Protein AF-A0A968YN98-F1 (afdb_monomer_lite)

Sequence (134 aa):
MGDTYPGFHPEGPQGLIDPILDIKNCDILIGIFWKRFGTPTKDGQSGTEHEFQCAYDSWKENGRPQIMFYFCEKAYTPQSEEEAQQWGKVLGFKKRFPQEGLSWNYKNKSEFEKLVRNHLTQLIRQNWSDGNKL

Secondary structure (DSSP, 8-state):
---------TTGGGS--SS---GGG-SEEEEEESS---PBPTTSSBHHHHHHHHHHHHHHHHS-SEEEEEEE------SSHHHHHHHHHHHHHHHH--TTSEEEEESSHHHHHHHHHHHHHHHHHHHHHTT---

Foldseek 3Di:
DDDDDDDDDVVPPQPPPPDPDPLVPAQEDEAEDEQAQADQDPVRHHSNVVSVVVNVVSCVVPVDNQYEYEYAPADDDDPD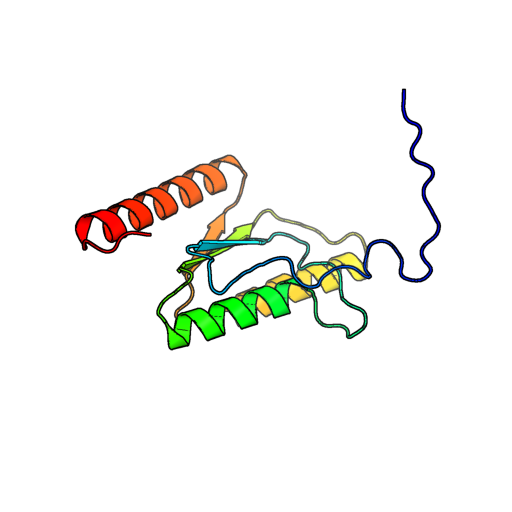PVSVVRNVVVVVCVVVPDPPHHYDYDHDDVRVVVVVVVVVVVVVVVCVVVVNDD

Structure (mmCIF, N/CA/C/O backbone):
data_AF-A0A968YN98-F1
#
_entry.id   AF-A0A968YN98-F1
#
loop_
_atom_site.group_PDB
_atom_site.id
_atom_site.type_symbol
_atom_site.label_atom_id
_atom_site.label_alt_id
_atom_site.label_comp_id
_atom_site.label_asym_id
_atom_site.label_entity_id
_atom_site.label_seq_id
_atom_site.pdbx_PDB_ins_code
_atom_site.Cartn_x
_atom_site.Cartn_y
_atom_site.Cartn_z
_atom_site.occupancy
_atom_site.B_iso_or_equiv
_atom_site.auth_seq_id
_atom_site.auth_comp_id
_atom_site.auth_asym_id
_atom_site.auth_atom_id
_atom_site.pdbx_PDB_model_num
ATOM 1 N N . MET A 1 1 ? -13.882 -38.246 -9.450 1.00 38.16 1 MET A N 1
ATOM 2 C CA . MET A 1 1 ? -12.851 -38.013 -10.479 1.00 38.16 1 MET A CA 1
ATOM 3 C C . MET A 1 1 ? -13.506 -37.081 -11.481 1.00 38.16 1 MET A C 1
ATOM 5 O O . MET A 1 1 ? -14.383 -37.525 -12.203 1.00 38.16 1 MET A O 1
ATOM 9 N N . GLY A 1 2 ? -13.296 -35.775 -11.314 1.00 33.47 2 GLY A N 1
ATOM 10 C CA . GLY A 1 2 ? -14.045 -34.735 -12.018 1.00 33.47 2 GLY A CA 1
ATOM 11 C C . GLY A 1 2 ? -13.081 -33.892 -12.828 1.00 33.47 2 GLY A C 1
ATOM 12 O O . GLY A 1 2 ? -12.345 -33.094 -12.254 1.00 33.47 2 GLY A O 1
ATOM 13 N N . ASP A 1 3 ? -13.072 -34.126 -14.133 1.00 37.75 3 ASP A N 1
ATOM 14 C CA . ASP A 1 3 ? -12.372 -33.311 -15.113 1.00 37.75 3 ASP A CA 1
ATOM 15 C C . ASP A 1 3 ? -13.162 -32.017 -15.332 1.00 37.75 3 ASP A C 1
ATOM 17 O O . ASP A 1 3 ? -14.303 -32.046 -15.798 1.00 37.75 3 ASP A O 1
ATOM 21 N N . THR A 1 4 ? -12.569 -30.869 -15.003 1.00 35.44 4 THR A N 1
ATOM 22 C CA . THR A 1 4 ? -13.123 -29.564 -15.381 1.00 35.44 4 THR A CA 1
ATOM 23 C C . THR A 1 4 ? -12.483 -29.129 -16.693 1.00 35.44 4 THR A C 1
ATOM 25 O O . THR A 1 4 ? -11.320 -28.730 -16.733 1.00 35.44 4 THR A O 1
ATOM 28 N N . TYR A 1 5 ? -13.261 -29.201 -17.770 1.00 37.06 5 TYR A N 1
ATOM 29 C CA . TYR A 1 5 ? -12.938 -28.585 -19.053 1.00 37.06 5 TYR A CA 1
ATOM 30 C C . TYR A 1 5 ? -12.919 -27.050 -18.915 1.00 37.06 5 TYR A C 1
ATOM 32 O O . TYR A 1 5 ? -13.896 -26.479 -18.422 1.00 37.06 5 TYR A O 1
ATOM 40 N N . PRO A 1 6 ? -11.864 -26.349 -19.370 1.00 39.78 6 PRO A N 1
ATOM 41 C CA . PRO A 1 6 ? -11.865 -24.894 -19.429 1.00 39.78 6 PRO A CA 1
ATOM 42 C C . PRO A 1 6 ? -12.739 -24.441 -20.605 1.00 39.78 6 PRO A C 1
ATOM 44 O O . PRO A 1 6 ? -12.335 -24.492 -21.767 1.00 39.78 6 PRO A O 1
ATOM 47 N N . GLY A 1 7 ? -13.964 -24.012 -20.303 1.00 33.34 7 GLY A N 1
ATOM 48 C CA . GLY A 1 7 ? -14.807 -23.300 -21.256 1.00 33.34 7 GLY A CA 1
ATOM 49 C C . GLY A 1 7 ? -14.153 -21.972 -21.635 1.00 33.34 7 GLY A C 1
ATOM 50 O O . GLY A 1 7 ? -13.898 -21.131 -20.775 1.00 33.34 7 GLY A O 1
ATOM 51 N N . PHE A 1 8 ? -13.872 -21.791 -22.925 1.00 34.41 8 PHE A N 1
ATOM 52 C CA . PHE A 1 8 ? -13.496 -20.509 -23.513 1.00 34.41 8 PHE A CA 1
ATOM 53 C C . PHE A 1 8 ? -14.636 -19.502 -23.294 1.00 34.41 8 PHE A C 1
ATOM 55 O O . PHE A 1 8 ? -15.616 -19.489 -24.036 1.00 34.41 8 PHE A O 1
ATOM 62 N N . HIS A 1 9 ? -14.514 -18.657 -22.270 1.00 37.94 9 HIS A N 1
ATOM 63 C CA . HIS A 1 9 ? -15.337 -17.460 -22.137 1.00 37.94 9 HIS A CA 1
ATOM 64 C C . HIS A 1 9 ? -14.704 -16.345 -22.993 1.00 37.94 9 HIS A C 1
ATOM 66 O O . HIS A 1 9 ? -13.516 -16.062 -22.813 1.00 37.94 9 HIS A O 1
ATOM 72 N N . PRO A 1 10 ? -15.454 -15.676 -23.890 1.00 37.53 10 PRO A N 1
ATOM 73 C CA . PRO A 1 10 ? -14.929 -14.613 -24.760 1.00 37.53 10 PRO A CA 1
ATOM 74 C C . PRO A 1 10 ? -14.437 -13.353 -24.018 1.00 37.53 10 PRO A C 1
ATOM 76 O O . PRO A 1 10 ? -13.904 -12.444 -24.642 1.00 37.53 10 PRO A O 1
ATOM 79 N N . GLU A 1 11 ? -14.562 -13.310 -22.689 1.00 39.16 11 GLU A N 1
ATOM 80 C CA . GLU A 1 11 ? -14.141 -12.196 -21.828 1.00 39.16 11 GLU A CA 1
ATOM 81 C C . GLU A 1 11 ? -12.869 -12.499 -21.007 1.00 39.16 11 GLU A C 1
ATOM 83 O O . GLU A 1 11 ? -12.454 -11.693 -20.175 1.00 39.16 11 GLU A O 1
ATOM 88 N N . GLY A 1 12 ? -12.224 -13.651 -21.236 1.00 41.56 12 GLY A N 1
ATOM 89 C CA . GLY A 1 12 ? -11.038 -14.076 -20.490 1.00 41.56 12 GLY A CA 1
ATOM 90 C C . GLY A 1 12 ? -11.285 -14.240 -18.977 1.00 41.56 12 GLY A C 1
ATOM 91 O O . GLY A 1 12 ? -12.381 -13.992 -18.476 1.00 41.56 12 GLY A O 1
ATOM 92 N N . PRO A 1 13 ? -10.263 -14.622 -18.191 1.00 39.59 13 PRO A N 1
ATOM 93 C CA . PRO A 1 13 ? -10.372 -14.738 -16.730 1.00 39.59 13 PRO A CA 1
ATOM 94 C C . PRO A 1 13 ? -10.613 -13.389 -16.025 1.00 39.59 13 PRO A C 1
ATOM 96 O O . PRO A 1 13 ? -10.685 -13.338 -14.8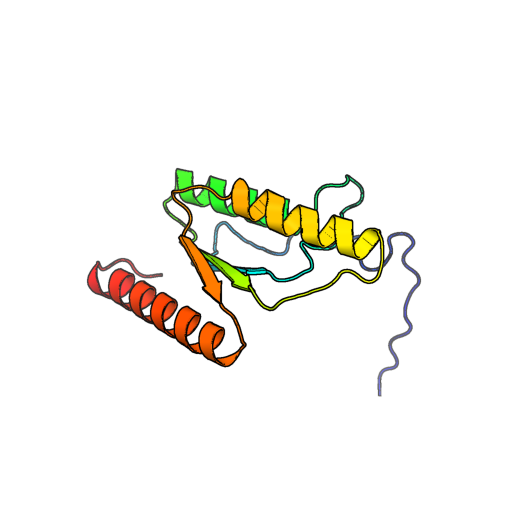02 1.00 39.59 13 PRO A O 1
ATOM 99 N N . GLN A 1 14 ? -10.659 -12.290 -16.785 1.00 40.62 14 GLN A N 1
ATOM 100 C CA . GLN A 1 14 ? -10.657 -10.914 -16.295 1.00 40.62 14 GLN A CA 1
ATOM 101 C C . GLN A 1 14 ? -12.043 -10.249 -16.351 1.00 40.62 14 GLN A C 1
ATOM 103 O O . GLN A 1 14 ? -12.168 -9.096 -15.956 1.00 40.62 14 GLN A O 1
ATOM 108 N N . GLY A 1 15 ? -13.084 -10.960 -16.804 1.00 36.03 15 GLY A N 1
ATOM 109 C CA . GLY A 1 15 ? -14.464 -10.457 -16.885 1.00 36.03 15 GLY A CA 1
ATOM 110 C C . GLY A 1 15 ? -15.302 -10.593 -15.604 1.00 36.03 15 GLY A C 1
ATOM 111 O O . GLY A 1 15 ? -16.506 -10.381 -15.654 1.00 36.03 15 GLY A O 1
ATOM 112 N N . LEU A 1 16 ? -14.704 -10.976 -14.469 1.00 34.84 16 LEU A N 1
ATOM 113 C CA . LEU A 1 16 ? -15.411 -11.223 -13.200 1.00 34.84 16 LEU A CA 1
ATOM 114 C C . LEU A 1 16 ? -14.757 -10.502 -12.010 1.00 34.84 16 LEU A C 1
ATOM 116 O O . LEU A 1 16 ? -14.584 -11.088 -10.944 1.00 34.84 16 LEU A O 1
ATOM 120 N N . ILE A 1 17 ? -14.367 -9.238 -12.179 1.00 43.69 17 ILE A N 1
ATOM 121 C CA . ILE A 1 17 ? -13.974 -8.386 -11.044 1.00 43.69 17 ILE A CA 1
ATOM 122 C C . ILE A 1 17 ? -15.103 -7.396 -10.763 1.00 43.69 17 ILE A C 1
ATOM 124 O O . ILE A 1 17 ? -14.947 -6.199 -10.928 1.00 43.69 17 ILE A O 1
ATOM 128 N N . ASP A 1 18 ? -16.265 -7.931 -10.410 1.00 47.66 18 ASP A N 1
ATOM 129 C CA . ASP A 1 18 ? -17.295 -7.240 -9.629 1.00 47.66 18 ASP A CA 1
ATOM 130 C C . ASP A 1 18 ? -18.238 -8.340 -9.126 1.00 47.66 18 ASP A C 1
ATOM 132 O O . ASP A 1 18 ? -18.857 -9.003 -9.966 1.00 47.66 18 ASP A O 1
ATOM 136 N N . PRO A 1 19 ? -18.268 -8.671 -7.808 1.00 46.06 19 PRO A N 1
ATOM 137 C CA . PRO A 1 19 ? -18.509 -7.732 -6.696 1.00 46.06 19 PRO A CA 1
ATOM 138 C C . PRO A 1 19 ? -17.750 -8.062 -5.366 1.00 46.06 19 PRO A C 1
ATOM 140 O O . PRO A 1 19 ? -18.365 -8.184 -4.309 1.00 46.06 19 PRO A O 1
ATOM 143 N N . ILE A 1 20 ? -16.433 -8.319 -5.382 1.00 42.62 20 ILE A N 1
ATOM 144 C CA . ILE A 1 20 ? -15.802 -9.231 -4.386 1.00 42.62 20 ILE A CA 1
ATOM 145 C C . ILE A 1 20 ? -15.182 -8.584 -3.131 1.00 42.62 20 ILE A C 1
ATOM 147 O O . ILE A 1 20 ? -14.930 -9.289 -2.154 1.00 42.62 20 ILE A O 1
ATOM 151 N N . LEU A 1 21 ? -14.997 -7.269 -3.063 1.00 50.00 21 LEU A N 1
ATOM 152 C CA . LEU A 1 21 ? -14.671 -6.633 -1.785 1.00 50.00 21 LEU A CA 1
ATOM 153 C C . LEU A 1 21 ? -15.904 -5.883 -1.312 1.00 50.00 21 LEU A C 1
ATOM 155 O O . LEU A 1 21 ? -16.192 -4.778 -1.761 1.00 50.00 21 LEU A O 1
ATOM 159 N N . ASP A 1 22 ? -16.638 -6.496 -0.388 1.00 59.31 22 ASP A N 1
ATOM 160 C CA . ASP A 1 22 ? -17.620 -5.807 0.439 1.00 59.31 22 ASP A CA 1
ATOM 161 C C . ASP A 1 22 ? -16.881 -4.823 1.360 1.00 59.31 22 ASP A C 1
ATOM 163 O O . ASP A 1 22 ? -16.733 -5.027 2.561 1.00 59.31 22 ASP A O 1
ATOM 167 N N . ILE A 1 23 ? -16.327 -3.763 0.761 1.00 58.28 23 ILE A N 1
ATOM 168 C CA . ILE A 1 23 ? -15.528 -2.727 1.423 1.00 58.28 23 ILE A CA 1
ATOM 169 C C . ILE A 1 23 ? -16.337 -2.093 2.560 1.00 58.28 23 ILE A C 1
ATOM 171 O O . ILE A 1 23 ? -15.761 -1.676 3.561 1.00 58.28 23 ILE A O 1
ATOM 175 N N . LYS A 1 24 ? -17.672 -2.086 2.443 1.00 58.69 24 LYS A N 1
ATOM 176 C CA . LYS A 1 24 ? -18.588 -1.599 3.481 1.00 58.69 24 LYS A CA 1
ATOM 177 C C . LYS A 1 24 ? -18.567 -2.453 4.751 1.00 58.69 24 LYS A C 1
ATOM 179 O O . LYS A 1 24 ? -18.781 -1.909 5.833 1.00 58.69 24 LYS A O 1
ATOM 184 N N . ASN A 1 25 ? -18.298 -3.751 4.622 1.00 67.81 25 ASN A N 1
ATOM 185 C CA . ASN A 1 25 ? -18.128 -4.687 5.734 1.00 67.81 25 ASN A CA 1
ATOM 186 C C . ASN A 1 25 ? -16.653 -5.026 6.004 1.00 67.81 25 ASN A C 1
ATOM 188 O O . ASN A 1 25 ? -16.355 -5.943 6.763 1.00 67.81 25 ASN A O 1
ATOM 192 N N . CYS A 1 26 ? -15.721 -4.305 5.382 1.00 74.06 26 CYS A N 1
ATOM 193 C CA . CYS A 1 26 ? -14.301 -4.469 5.627 1.00 74.06 26 CYS A CA 1
ATOM 194 C C . CYS A 1 26 ? -13.884 -3.647 6.852 1.00 74.06 26 CYS A C 1
ATOM 196 O O . CYS A 1 26 ? -14.162 -2.449 6.930 1.00 74.06 26 CYS A O 1
ATOM 198 N N . ASP A 1 27 ? -13.162 -4.274 7.780 1.00 81.88 27 ASP A N 1
ATOM 199 C CA . ASP A 1 27 ? -12.572 -3.580 8.930 1.00 81.88 27 ASP A CA 1
ATOM 200 C C . ASP A 1 27 ? -11.167 -3.057 8.633 1.00 81.88 27 ASP A C 1
ATOM 202 O O . ASP A 1 27 ? -10.758 -2.015 9.150 1.00 81.88 27 ASP A O 1
ATOM 206 N N . ILE A 1 28 ? -10.407 -3.782 7.805 1.00 85.81 28 ILE A N 1
ATOM 207 C CA . ILE A 1 28 ? -9.001 -3.494 7.513 1.00 85.81 28 ILE A CA 1
ATOM 208 C C . ILE A 1 28 ? -8.703 -3.790 6.043 1.00 85.81 28 IL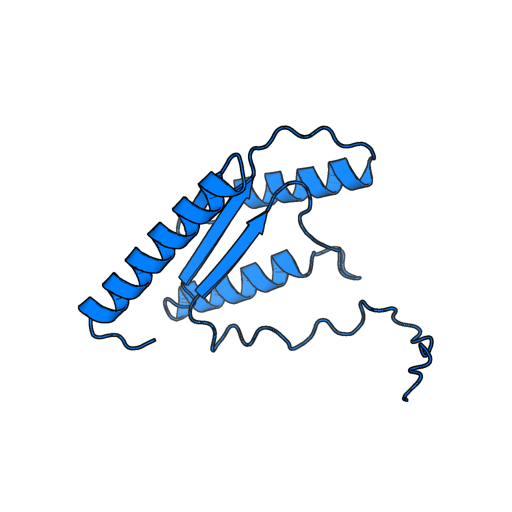E A C 1
ATOM 210 O O . ILE A 1 28 ? -8.800 -4.934 5.600 1.00 85.81 28 ILE A O 1
ATOM 214 N N . LEU A 1 29 ? -8.241 -2.777 5.310 1.00 86.81 29 LEU A N 1
ATOM 215 C CA . LEU A 1 29 ? -7.673 -2.936 3.976 1.00 86.81 29 LEU A CA 1
ATOM 216 C C . LEU A 1 29 ? -6.143 -2.933 4.064 1.00 86.81 29 LEU A C 1
ATOM 218 O O . LEU A 1 29 ? -5.550 -1.958 4.527 1.00 86.81 29 LEU A O 1
ATOM 222 N N . ILE A 1 30 ? -5.502 -3.994 3.566 1.00 87.25 30 ILE A N 1
ATOM 223 C CA . ILE A 1 30 ? -4.039 -4.092 3.488 1.00 87.25 30 ILE A CA 1
ATOM 224 C C . ILE A 1 30 ? -3.592 -4.176 2.029 1.00 87.25 30 ILE A C 1
ATOM 226 O O . ILE A 1 30 ? -3.833 -5.177 1.358 1.00 87.25 30 ILE A O 1
ATOM 230 N N . GLY A 1 31 ? -2.877 -3.155 1.561 1.00 88.38 31 GLY A N 1
ATOM 231 C CA . GLY A 1 31 ? -2.214 -3.159 0.261 1.00 88.38 31 GLY A CA 1
ATOM 232 C C . GLY A 1 31 ? -0.727 -3.482 0.378 1.00 88.38 31 GLY A C 1
ATOM 233 O O . GLY A 1 31 ? -0.015 -2.912 1.205 1.00 88.38 31 GLY A O 1
ATOM 234 N N . ILE A 1 32 ? -0.231 -4.387 -0.464 1.00 89.88 32 ILE A N 1
ATOM 235 C CA . ILE A 1 32 ? 1.183 -4.781 -0.489 1.00 89.88 32 ILE A CA 1
ATOM 236 C C . ILE A 1 32 ? 1.708 -4.593 -1.907 1.00 89.88 32 ILE A C 1
ATOM 238 O O . ILE A 1 32 ? 1.259 -5.257 -2.839 1.00 89.88 32 ILE A O 1
ATOM 242 N N . PHE A 1 33 ? 2.695 -3.717 -2.065 1.00 90.00 33 PHE A N 1
ATOM 243 C CA . PHE A 1 33 ? 3.259 -3.371 -3.360 1.00 90.00 33 PHE A CA 1
ATOM 244 C C . PHE A 1 33 ? 4.753 -3.645 -3.441 1.00 90.00 33 PHE A C 1
ATOM 246 O O . PHE A 1 33 ? 5.503 -3.459 -2.488 1.00 90.00 33 PHE A O 1
ATOM 253 N N . TRP A 1 34 ? 5.201 -4.011 -4.640 1.00 88.62 34 TRP A N 1
ATOM 254 C CA . TRP A 1 34 ? 6.613 -3.982 -5.015 1.00 88.62 34 TRP A CA 1
ATOM 255 C C . TRP A 1 34 ? 6.764 -3.397 -6.420 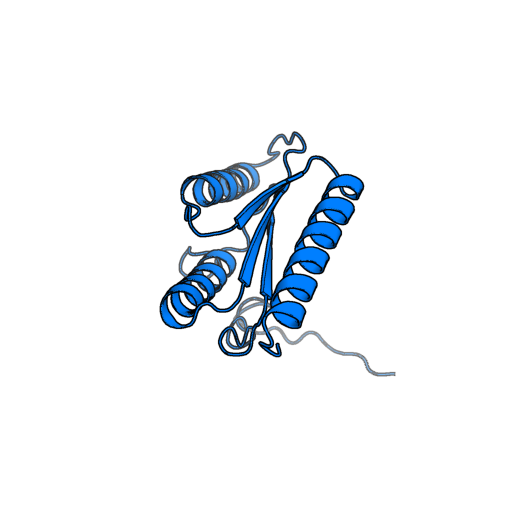1.00 88.62 34 TRP A C 1
ATOM 257 O O . TRP A 1 34 ? 6.667 -2.191 -6.601 1.00 88.62 34 TRP A O 1
ATOM 267 N N . LYS A 1 35 ? 6.976 -4.248 -7.427 1.00 86.88 35 LYS A N 1
ATOM 268 C CA . LYS A 1 35 ? 7.229 -3.838 -8.813 1.00 86.88 35 LYS A CA 1
ATOM 269 C C . LYS A 1 35 ? 5.993 -3.809 -9.712 1.00 86.88 35 LYS A C 1
ATOM 271 O O . LYS A 1 35 ? 6.070 -3.318 -10.830 1.00 86.88 35 LYS A O 1
ATOM 276 N N . ARG A 1 36 ? 4.871 -4.368 -9.257 1.00 84.50 36 ARG A N 1
ATOM 277 C CA . ARG A 1 36 ? 3.616 -4.430 -10.014 1.00 84.50 36 ARG A CA 1
ATOM 278 C C . ARG A 1 36 ? 2.517 -3.721 -9.246 1.00 84.50 36 ARG A C 1
ATOM 280 O O . ARG A 1 36 ? 2.378 -3.948 -8.048 1.00 84.50 36 ARG A O 1
ATOM 287 N N . PHE A 1 37 ? 1.777 -2.877 -9.953 1.00 81.69 37 PHE A N 1
ATOM 288 C CA . PHE A 1 37 ? 0.653 -2.134 -9.397 1.00 81.69 37 PHE A CA 1
ATOM 289 C C . PHE A 1 37 ? -0.651 -2.924 -9.510 1.00 81.69 37 PHE A C 1
ATOM 291 O O . PHE A 1 37 ? -1.501 -2.828 -8.640 1.00 81.69 37 PHE A O 1
ATOM 298 N N . GLY A 1 38 ? -0.780 -3.738 -10.559 1.00 72.50 38 GLY A N 1
ATOM 299 C CA . GLY A 1 38 ? -1.945 -4.582 -10.793 1.00 72.50 38 GLY A CA 1
ATOM 300 C C . GLY A 1 38 ? -2.195 -4.779 -12.283 1.00 72.50 38 GLY A C 1
ATOM 301 O O . GLY A 1 38 ? -1.550 -4.155 -13.134 1.00 72.50 38 GLY A O 1
ATOM 302 N N . THR A 1 39 ? -3.136 -5.656 -12.607 1.00 60.88 39 THR A N 1
ATOM 303 C CA . THR A 1 39 ? -3.578 -5.838 -13.991 1.00 60.88 39 THR A CA 1
ATOM 304 C C . THR A 1 39 ? -4.462 -4.649 -14.385 1.00 60.88 39 THR A C 1
ATOM 306 O O . THR A 1 39 ? -5.375 -4.309 -13.628 1.00 60.88 39 THR A O 1
ATOM 309 N N . PRO A 1 40 ? -4.188 -3.968 -15.512 1.00 56.91 40 PRO A N 1
ATOM 310 C CA . PRO A 1 40 ? -5.092 -2.940 -16.019 1.00 56.91 40 PRO A CA 1
ATOM 311 C C . PRO A 1 40 ? -6.443 -3.574 -16.373 1.00 56.91 40 PRO A C 1
ATOM 313 O O . PRO A 1 40 ? -6.474 -4.637 -16.991 1.00 56.91 40 PRO A O 1
ATOM 316 N N . THR A 1 41 ? -7.546 -2.942 -15.975 1.00 57.03 41 THR A N 1
ATOM 317 C CA . THR A 1 41 ? -8.875 -3.292 -16.488 1.00 57.03 41 THR A CA 1
ATOM 318 C C . THR A 1 41 ? -9.035 -2.732 -17.905 1.00 57.03 41 THR A C 1
ATOM 320 O O . THR A 1 41 ? -8.181 -1.980 -18.391 1.00 57.03 41 THR A O 1
ATOM 323 N N . LYS A 1 42 ? -10.124 -3.105 -18.592 1.00 46.84 42 LYS A N 1
ATOM 324 C CA . LYS A 1 42 ? -10.430 -2.664 -19.967 1.00 46.84 42 LYS A CA 1
ATOM 325 C C . LYS A 1 42 ? -10.406 -1.132 -20.132 1.00 46.84 42 LYS A C 1
ATOM 327 O O . LYS A 1 42 ? -10.075 -0.659 -21.214 1.00 46.84 42 LYS A O 1
ATOM 332 N N . ASP A 1 43 ? -10.646 -0.381 -19.056 1.00 49.78 43 ASP A N 1
ATOM 333 C CA . ASP A 1 43 ? -10.699 1.089 -19.043 1.00 49.78 43 ASP A CA 1
ATOM 334 C C . ASP A 1 43 ? -9.367 1.762 -18.650 1.00 49.78 43 ASP A C 1
ATOM 336 O O . ASP A 1 43 ? -9.294 2.974 -18.453 1.00 49.78 43 ASP A O 1
ATOM 340 N N . GLY A 1 44 ? -8.280 0.994 -18.516 1.00 51.78 44 GLY A N 1
ATOM 341 C CA . GLY A 1 44 ? -6.929 1.512 -18.263 1.00 51.78 44 GLY A CA 1
ATOM 342 C C . GLY A 1 44 ? -6.612 1.862 -16.802 1.00 51.78 44 GLY A C 1
ATOM 343 O O . GLY A 1 44 ? -5.428 1.981 -16.455 1.00 51.78 44 GLY A O 1
ATOM 344 N N . GLN A 1 45 ? -7.622 1.949 -15.931 1.00 55.41 45 GLN A N 1
ATOM 345 C CA . GLN A 1 45 ? -7.449 1.953 -14.473 1.00 55.41 45 GLN A CA 1
ATOM 346 C C . GLN A 1 45 ? -7.125 0.529 -13.996 1.00 55.41 45 GLN A C 1
ATOM 348 O O . GLN A 1 45 ? -7.584 -0.446 -14.582 1.00 55.41 45 GLN A O 1
ATOM 353 N N . SER A 1 46 ? -6.269 0.353 -12.987 1.00 65.94 46 SER A N 1
ATOM 354 C CA . SER A 1 46 ? -6.108 -0.987 -12.402 1.00 65.94 46 SER A CA 1
ATOM 355 C C . SER A 1 46 ? -7.252 -1.245 -11.426 1.00 65.94 46 SER A C 1
ATOM 357 O O . SER A 1 46 ? -7.696 -0.321 -10.746 1.00 65.94 46 SER A O 1
ATOM 359 N N . GLY A 1 47 ? -7.683 -2.505 -11.298 1.00 68.44 47 GLY A N 1
ATOM 360 C CA . GLY A 1 47 ? -8.661 -2.882 -10.265 1.00 68.44 47 GLY A CA 1
ATOM 361 C C . GLY A 1 47 ? -8.215 -2.435 -8.866 1.00 68.44 47 GLY A C 1
ATOM 362 O O . GLY A 1 47 ? -9.019 -1.970 -8.072 1.00 68.44 47 GLY A O 1
ATOM 363 N N . THR A 1 48 ? -6.904 -2.428 -8.620 1.00 73.06 48 THR A N 1
ATOM 364 C CA . THR A 1 48 ? -6.295 -1.990 -7.360 1.00 73.06 48 THR A CA 1
ATOM 365 C C . THR A 1 48 ? -6.502 -0.506 -7.037 1.00 73.06 48 THR A C 1
ATOM 367 O O . THR A 1 48 ? -6.651 -0.154 -5.869 1.00 73.06 48 THR A O 1
ATOM 370 N N . GLU A 1 49 ? -6.498 0.384 -8.035 1.00 77.38 49 GLU A N 1
ATOM 371 C CA . GLU A 1 49 ? -6.760 1.812 -7.793 1.00 77.38 49 GLU A CA 1
ATOM 372 C C . GLU A 1 49 ? -8.233 2.041 -7.446 1.00 77.38 49 GLU A C 1
ATOM 374 O O . GLU A 1 49 ? -8.534 2.804 -6.529 1.00 77.38 49 GLU A O 1
ATOM 379 N N . HIS A 1 50 ? -9.135 1.314 -8.112 1.00 78.25 50 HIS A N 1
ATOM 380 C CA . HIS A 1 50 ? -10.565 1.356 -7.821 1.00 78.25 50 HIS A CA 1
ATOM 381 C C . HIS A 1 50 ? -10.875 0.846 -6.403 1.00 78.25 50 HIS A C 1
ATOM 383 O O . HIS A 1 50 ? -11.522 1.545 -5.625 1.00 78.25 50 HIS A O 1
ATOM 389 N N . GLU A 1 51 ? -10.333 -0.317 -6.025 1.00 77.31 51 GLU A N 1
ATOM 390 C CA . GLU A 1 51 ? -10.484 -0.899 -4.682 1.00 77.31 51 GLU A CA 1
ATOM 391 C C . GLU A 1 51 ? -9.988 0.050 -3.582 1.00 77.31 51 GLU A C 1
ATOM 393 O O . GLU A 1 51 ? -10.657 0.244 -2.563 1.00 77.31 51 GLU A O 1
ATOM 398 N N . PHE A 1 52 ? -8.828 0.680 -3.795 1.00 82.50 52 PHE A N 1
ATOM 399 C CA . PHE A 1 52 ? -8.296 1.674 -2.868 1.00 82.50 52 PHE A CA 1
ATOM 400 C C . PHE A 1 52 ? -9.216 2.892 -2.746 1.00 82.50 52 PHE A C 1
ATOM 402 O O . PHE A 1 52 ? -9.503 3.323 -1.629 1.00 82.50 52 PHE A O 1
ATOM 409 N N . GLN A 1 53 ? -9.675 3.440 -3.873 1.00 82.94 53 GLN A N 1
ATOM 410 C CA . GLN A 1 53 ? -10.501 4.642 -3.885 1.00 82.94 53 GLN A CA 1
ATOM 411 C C . GLN A 1 53 ? -11.815 4.414 -3.129 1.00 82.94 53 GLN A C 1
ATOM 413 O O . GLN A 1 53 ? -12.162 5.207 -2.257 1.00 82.94 53 GLN A O 1
ATOM 418 N N . CYS A 1 54 ? -12.485 3.286 -3.371 1.00 82.94 54 CYS A N 1
ATOM 419 C CA . CYS A 1 54 ? -13.703 2.920 -2.652 1.00 82.94 54 CYS A CA 1
ATOM 420 C C . CYS A 1 54 ? -13.478 2.787 -1.136 1.00 82.94 54 CYS A C 1
ATOM 422 O O . CYS A 1 54 ? -14.291 3.269 -0.345 1.00 82.94 54 CYS A O 1
ATOM 424 N N . ALA A 1 55 ? -12.374 2.166 -0.711 1.00 82.25 55 ALA A N 1
ATOM 425 C CA . ALA A 1 55 ? -12.045 2.044 0.709 1.00 82.25 55 ALA A CA 1
ATOM 426 C C . ALA A 1 55 ? -11.704 3.389 1.350 1.00 82.25 55 ALA A C 1
ATOM 428 O O . ALA A 1 55 ? -12.139 3.660 2.467 1.00 82.25 55 ALA A O 1
ATOM 429 N N . TYR A 1 56 ? -10.967 4.244 0.644 1.00 84.31 56 TYR A N 1
ATOM 430 C CA . TYR A 1 56 ? -10.616 5.577 1.118 1.00 84.31 56 TYR A CA 1
ATOM 431 C C . TYR A 1 56 ? -11.841 6.489 1.239 1.00 84.31 56 TYR A C 1
ATOM 433 O O . TYR A 1 56 ? -11.967 7.219 2.221 1.00 84.31 56 TYR A O 1
ATOM 441 N N . ASP A 1 57 ? -12.774 6.420 0.288 1.00 86.06 57 ASP A N 1
ATOM 442 C CA . ASP A 1 57 ? -14.033 7.160 0.361 1.00 86.06 57 ASP A CA 1
ATOM 443 C C . ASP A 1 57 ? -14.900 6.672 1.532 1.00 86.06 57 ASP A C 1
ATOM 445 O O . ASP A 1 57 ? -15.332 7.489 2.346 1.00 86.06 57 ASP A O 1
ATOM 449 N N . SER A 1 58 ? -15.031 5.353 1.720 1.00 84.69 58 SER A N 1
ATOM 450 C CA . SER A 1 58 ? -15.700 4.781 2.900 1.00 84.69 58 SER A CA 1
ATOM 451 C C . SER A 1 58 ? -15.040 5.209 4.216 1.00 84.69 58 SER A C 1
ATOM 453 O O . SER A 1 58 ? -15.738 5.526 5.184 1.00 84.69 58 SER A O 1
ATOM 455 N N . TRP A 1 59 ? -13.704 5.244 4.263 1.00 86.06 59 TRP A N 1
ATOM 456 C CA . TRP A 1 59 ? -12.952 5.647 5.449 1.00 86.06 59 TRP A CA 1
ATOM 457 C C . TRP A 1 59 ? -13.154 7.126 5.783 1.00 86.06 59 TRP A C 1
ATOM 459 O O . TRP A 1 59 ? -13.349 7.457 6.949 1.00 86.06 59 TRP A O 1
ATOM 469 N N . LYS A 1 60 ? -13.194 8.013 4.784 1.00 84.81 60 LYS A N 1
ATOM 470 C CA . LYS A 1 60 ? -13.503 9.435 5.007 1.00 84.81 60 LYS A CA 1
ATOM 471 C C . LYS A 1 60 ? -14.908 9.648 5.572 1.00 84.81 60 LYS A C 1
ATOM 473 O O . LYS A 1 60 ? -15.101 10.549 6.380 1.00 84.81 60 LYS A O 1
ATOM 478 N N . GLU A 1 61 ? -15.876 8.841 5.145 1.00 85.50 61 GLU A N 1
ATOM 479 C CA . GLU A 1 61 ? -17.266 8.959 5.596 1.00 85.50 61 GLU A CA 1
ATOM 480 C C . GLU A 1 61 ? -17.500 8.339 6.979 1.00 85.50 61 GLU A C 1
ATOM 482 O O . GLU A 1 61 ? -18.219 8.907 7.798 1.00 85.50 61 GLU A O 1
ATOM 487 N N . ASN A 1 62 ? -16.901 7.174 7.246 1.00 84.12 62 ASN A N 1
ATOM 488 C CA . ASN A 1 62 ? -17.269 6.324 8.384 1.00 84.12 62 ASN A CA 1
ATOM 489 C C . ASN A 1 62 ? -16.102 5.998 9.331 1.00 84.12 62 ASN A C 1
ATOM 491 O O . ASN A 1 62 ? -16.292 5.272 10.305 1.00 84.12 62 ASN A O 1
ATOM 495 N N . GLY A 1 63 ? -14.884 6.450 9.030 1.00 82.56 63 GLY A N 1
ATOM 496 C CA . GLY A 1 63 ? -13.663 6.080 9.756 1.00 82.56 63 GLY A CA 1
ATOM 497 C C . GLY A 1 63 ? -13.200 4.633 9.534 1.00 82.56 63 GLY A C 1
ATOM 498 O O . GLY A 1 63 ? -12.297 4.170 10.233 1.00 82.56 63 GLY A O 1
ATOM 499 N N . ARG A 1 64 ? -13.806 3.903 8.583 1.00 82.62 64 ARG A N 1
ATOM 500 C CA . ARG A 1 64 ? -13.520 2.488 8.272 1.00 82.62 64 ARG A CA 1
ATOM 501 C C . ARG A 1 64 ? -13.627 2.168 6.766 1.00 82.62 64 ARG A C 1
ATOM 503 O O . ARG A 1 64 ? -14.445 2.800 6.091 1.00 82.62 64 ARG A O 1
ATOM 510 N N . PRO A 1 65 ? -12.879 1.179 6.235 1.00 83.56 65 PRO A N 1
ATOM 511 C CA . PRO A 1 65 ? -11.897 0.321 6.916 1.00 83.56 65 PRO A CA 1
ATOM 512 C C . PRO A 1 65 ? -10.632 1.073 7.330 1.00 83.56 65 PRO A C 1
ATOM 514 O O . PRO A 1 65 ? -10.317 2.120 6.780 1.00 83.56 65 PRO A O 1
ATOM 517 N N . GLN A 1 66 ? -9.862 0.516 8.259 1.00 86.06 66 GLN A N 1
ATOM 518 C CA . GLN A 1 66 ? -8.500 0.967 8.541 1.00 86.06 66 GLN A CA 1
ATOM 519 C C . GLN A 1 66 ? -7.590 0.616 7.362 1.00 86.06 66 GLN A C 1
ATOM 521 O O . GLN A 1 66 ? -7.523 -0.541 6.947 1.00 86.06 66 GLN A O 1
ATOM 526 N N . ILE A 1 67 ? -6.898 1.610 6.806 1.00 87.62 67 ILE A N 1
ATOM 527 C CA . ILE A 1 67 ? -6.164 1.467 5.544 1.00 87.62 67 ILE A CA 1
ATOM 528 C C . ILE A 1 67 ? -4.657 1.414 5.804 1.00 87.62 67 ILE A C 1
ATOM 530 O O . ILE A 1 67 ? -4.067 2.372 6.306 1.00 87.62 67 ILE A O 1
ATOM 534 N N . MET A 1 68 ? -4.027 0.301 5.425 1.00 89.75 68 MET A N 1
ATOM 535 C CA . MET A 1 68 ? -2.601 0.035 5.623 1.00 89.75 68 MET A CA 1
ATOM 536 C C . MET A 1 68 ? -1.916 -0.340 4.310 1.00 89.75 68 MET A C 1
ATOM 538 O O . MET A 1 68 ? -2.296 -1.313 3.666 1.00 89.75 68 MET A O 1
ATOM 542 N N . PHE A 1 69 ? -0.856 0.373 3.933 1.00 91.56 69 PHE A N 1
ATOM 543 C CA . PHE A 1 69 ? -0.090 0.073 2.722 1.00 91.56 69 PHE A CA 1
ATOM 544 C C . PHE A 1 69 ? 1.387 -0.189 3.001 1.00 91.56 69 PHE A C 1
ATOM 546 O O . PHE A 1 69 ? 2.042 0.519 3.763 1.00 91.56 69 PHE A O 1
ATOM 553 N N . TYR A 1 70 ? 1.939 -1.198 2.334 1.00 93.00 70 TYR A N 1
ATOM 554 C CA . TYR A 1 70 ? 3.323 -1.623 2.498 1.00 93.00 70 TYR A CA 1
ATOM 555 C C . TYR A 1 70 ? 4.030 -1.656 1.146 1.00 93.00 70 TYR A C 1
ATOM 557 O O . TYR A 1 70 ? 3.630 -2.391 0.245 1.00 93.00 70 TYR A O 1
ATOM 565 N N . PHE A 1 71 ? 5.110 -0.892 1.012 1.00 92.44 71 PHE A N 1
ATOM 566 C CA . PHE A 1 71 ? 5.887 -0.773 -0.218 1.00 92.44 71 PHE A CA 1
ATOM 567 C C . PHE A 1 71 ? 7.253 -1.442 -0.066 1.00 92.44 71 PHE A C 1
ATOM 569 O O . PHE A 1 71 ? 8.067 -1.070 0.779 1.00 92.44 71 PHE A O 1
ATOM 576 N N . CYS A 1 72 ? 7.535 -2.418 -0.920 1.00 92.38 72 CYS A N 1
ATOM 577 C CA . CYS A 1 72 ? 8.826 -3.077 -0.951 1.00 92.38 72 CYS A CA 1
ATOM 578 C C . CYS A 1 72 ? 9.880 -2.178 -1.610 1.00 92.38 72 CYS A C 1
ATOM 580 O O . CYS A 1 72 ? 9.735 -1.784 -2.766 1.00 92.38 72 CYS A O 1
ATOM 582 N N . GLU A 1 73 ? 10.978 -1.923 -0.904 1.00 91.50 73 GLU A N 1
ATOM 583 C CA . GLU A 1 73 ? 12.132 -1.150 -1.387 1.00 91.50 73 GLU A CA 1
ATOM 584 C C . GLU A 1 73 ? 13.258 -2.030 -1.933 1.00 91.50 73 GLU A C 1
ATOM 586 O O . GLU A 1 73 ? 14.369 -1.561 -2.185 1.00 91.50 73 GLU A O 1
ATOM 591 N N . LYS A 1 74 ? 13.002 -3.329 -2.116 1.00 89.00 74 LYS A N 1
ATOM 592 C CA . LYS A 1 74 ? 13.991 -4.213 -2.723 1.00 89.00 74 LYS A CA 1
ATOM 593 C C . LYS A 1 74 ? 14.328 -3.698 -4.121 1.00 89.00 74 LYS A C 1
ATOM 595 O O . LYS A 1 74 ? 13.436 -3.580 -4.965 1.00 89.00 74 LYS A O 1
ATOM 600 N N . ALA A 1 75 ? 15.619 -3.441 -4.347 1.00 86.75 75 ALA A N 1
ATOM 601 C CA . ALA A 1 75 ? 16.136 -2.990 -5.629 1.00 86.75 75 ALA A CA 1
ATOM 602 C C . ALA A 1 75 ? 15.649 -3.903 -6.760 1.00 86.75 75 ALA A C 1
ATOM 604 O O . ALA A 1 75 ? 15.638 -5.134 -6.640 1.00 86.75 75 ALA A O 1
ATOM 605 N N . TYR A 1 76 ? 15.218 -3.276 -7.844 1.00 86.50 76 TYR A N 1
ATOM 606 C CA . TYR A 1 76 ? 14.644 -3.948 -8.990 1.00 86.50 76 TYR A CA 1
ATOM 607 C C . TYR A 1 76 ? 14.990 -3.180 -10.260 1.00 86.50 76 TYR A C 1
ATOM 609 O O . TYR A 1 76 ? 14.951 -1.952 -10.283 1.00 86.50 76 TYR A O 1
ATOM 617 N N . THR A 1 77 ? 15.305 -3.929 -11.309 1.00 89.94 77 THR A N 1
ATOM 618 C CA . THR A 1 77 ? 15.557 -3.405 -12.646 1.00 89.94 77 THR A CA 1
ATOM 619 C C . THR A 1 77 ? 14.503 -4.001 -13.575 1.00 89.94 77 THR A C 1
ATOM 621 O O . THR A 1 77 ? 14.511 -5.223 -13.761 1.00 89.94 77 THR A O 1
ATOM 624 N N . PRO A 1 78 ? 13.590 -3.186 -14.135 1.00 89.50 78 PRO A N 1
ATOM 625 C CA . PRO A 1 78 ? 12.627 -3.651 -15.128 1.00 89.50 78 PRO A CA 1
ATOM 626 C C . PRO A 1 78 ? 13.318 -4.358 -16.295 1.00 89.50 78 PRO A C 1
ATOM 628 O O . PRO A 1 78 ? 14.361 -3.899 -16.756 1.00 89.50 78 PRO A O 1
ATOM 631 N N . GLN A 1 79 ? 12.754 -5.477 -16.749 1.00 92.19 79 GLN A N 1
ATOM 632 C CA . GLN A 1 79 ? 13.271 -6.255 -17.882 1.00 92.19 79 GLN A CA 1
ATOM 633 C C . GLN A 1 79 ? 12.462 -6.027 -19.170 1.00 92.19 79 GLN A C 1
ATOM 635 O O . GLN A 1 79 ? 12.832 -6.540 -20.222 1.00 92.19 79 GLN A O 1
ATOM 640 N N . SER A 1 80 ? 11.367 -5.266 -19.099 1.00 91.94 80 SER A N 1
ATOM 641 C CA . SER A 1 80 ? 10.537 -4.887 -20.246 1.00 91.94 80 SER A CA 1
ATOM 642 C C . SER A 1 80 ? 9.903 -3.509 -20.044 1.00 91.94 80 SER A C 1
ATOM 644 O O . SER A 1 80 ? 9.890 -2.974 -18.928 1.00 91.94 80 SER A O 1
ATOM 646 N N . GLU A 1 81 ? 9.365 -2.933 -21.119 1.00 88.69 81 GLU A N 1
ATOM 647 C CA . GLU A 1 81 ? 8.649 -1.658 -21.058 1.00 88.69 81 GLU A CA 1
ATOM 648 C C . GLU A 1 81 ? 7.398 -1.767 -20.173 1.00 88.69 81 GLU A C 1
ATOM 650 O O . GLU A 1 81 ? 7.151 -0.903 -19.334 1.00 88.69 81 GLU A O 1
ATOM 655 N N . GLU A 1 82 ? 6.661 -2.874 -20.265 1.00 86.56 82 GLU A N 1
ATOM 656 C CA . GLU A 1 82 ? 5.478 -3.131 -19.441 1.00 86.56 82 GLU A CA 1
ATOM 657 C C . GLU A 1 82 ? 5.840 -3.219 -17.955 1.00 86.56 82 GLU A C 1
ATOM 659 O O . GLU A 1 82 ? 5.118 -2.700 -17.099 1.00 86.56 82 GLU A O 1
ATOM 664 N N . GLU A 1 83 ? 6.973 -3.851 -17.627 1.00 87.31 83 GLU A N 1
ATOM 665 C CA . GLU A 1 83 ? 7.476 -3.892 -16.255 1.00 87.31 83 GLU A CA 1
ATOM 666 C C . GLU A 1 83 ? 7.857 -2.493 -15.750 1.00 87.31 83 GLU A C 1
ATOM 668 O O . GLU A 1 83 ? 7.553 -2.152 -14.604 1.00 87.31 83 GLU A O 1
ATOM 673 N N . ALA A 1 84 ? 8.471 -1.661 -16.597 1.00 88.81 84 ALA A N 1
ATOM 674 C CA . ALA A 1 84 ? 8.826 -0.287 -16.250 1.00 88.81 84 ALA A CA 1
ATOM 675 C C . ALA A 1 84 ? 7.578 0.582 -16.031 1.00 88.81 84 ALA A C 1
ATOM 677 O O . ALA A 1 84 ? 7.508 1.324 -15.049 1.00 88.81 84 ALA A O 1
ATOM 678 N N . GLN A 1 85 ? 6.562 0.443 -16.886 1.00 88.88 85 GLN A N 1
ATOM 679 C CA . GLN A 1 85 ? 5.277 1.130 -16.745 1.00 88.88 85 GLN A CA 1
ATOM 680 C C . GLN A 1 85 ? 4.557 0.716 -15.452 1.00 88.88 85 GLN A C 1
ATOM 682 O O . GLN A 1 85 ? 4.077 1.571 -14.707 1.00 88.88 85 GLN A O 1
ATOM 687 N N . GLN A 1 86 ? 4.512 -0.583 -15.140 1.00 87.50 86 GLN A N 1
ATOM 688 C CA . GLN A 1 86 ? 3.926 -1.100 -13.898 1.00 87.50 86 GLN A CA 1
ATOM 689 C C . GLN A 1 86 ? 4.639 -0.571 -12.655 1.00 87.50 86 GLN A C 1
ATOM 691 O O . GLN A 1 86 ? 3.988 -0.124 -11.709 1.00 87.50 86 GLN A O 1
ATOM 696 N N . TRP A 1 87 ? 5.969 -0.570 -12.669 1.00 89.50 87 TRP A N 1
ATOM 697 C CA . TRP A 1 87 ? 6.749 -0.020 -11.571 1.00 89.50 87 TRP A CA 1
ATOM 698 C C . TRP A 1 87 ? 6.534 1.494 -11.425 1.00 89.50 87 TRP A C 1
ATOM 700 O O . TRP A 1 87 ? 6.321 1.982 -10.315 1.00 89.50 87 TRP A O 1
ATOM 710 N N . GLY A 1 88 ? 6.468 2.226 -12.541 1.00 88.94 88 GLY A N 1
ATOM 711 C CA . GLY A 1 88 ? 6.111 3.644 -12.570 1.00 88.94 88 GLY A CA 1
ATOM 712 C C . GLY A 1 88 ? 4.733 3.929 -11.963 1.00 88.94 88 GLY A C 1
ATOM 713 O O . GLY A 1 88 ? 4.592 4.890 -11.205 1.00 88.94 88 GLY A O 1
ATOM 714 N N . LYS A 1 89 ? 3.735 3.066 -12.203 1.00 88.44 89 LYS A N 1
ATOM 715 C CA . LYS A 1 89 ? 2.413 3.162 -11.559 1.00 88.44 89 LYS A CA 1
ATOM 716 C C . LYS A 1 89 ? 2.503 3.008 -10.039 1.00 88.44 89 LYS A C 1
ATOM 718 O O . LYS A 1 89 ? 1.913 3.821 -9.333 1.00 88.44 89 LYS A O 1
ATOM 723 N N . VAL A 1 90 ? 3.292 2.055 -9.528 1.00 88.56 90 VAL A N 1
ATOM 724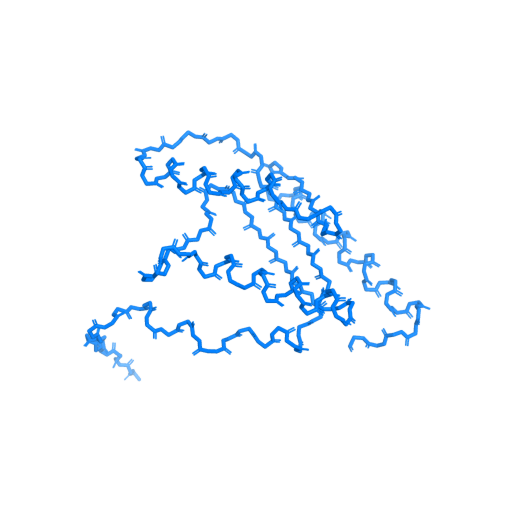 C CA . VAL A 1 90 ? 3.514 1.906 -8.073 1.00 88.56 90 VAL A CA 1
ATOM 725 C C . VAL A 1 90 ? 4.140 3.168 -7.480 1.00 88.56 90 VAL A C 1
ATOM 727 O O . VAL A 1 90 ? 3.670 3.665 -6.458 1.00 88.56 90 VAL A O 1
ATOM 730 N N . LEU A 1 91 ? 5.181 3.713 -8.118 1.00 89.00 91 LEU A N 1
ATOM 731 C CA . LEU A 1 91 ? 5.840 4.937 -7.651 1.00 89.00 91 LEU A CA 1
ATOM 732 C C . LEU A 1 91 ? 4.895 6.146 -7.690 1.00 89.00 91 LEU A C 1
ATOM 734 O O . LEU A 1 91 ? 4.862 6.941 -6.749 1.00 89.00 91 LEU A O 1
ATOM 738 N N . GLY A 1 92 ? 4.102 6.266 -8.757 1.00 89.75 92 GLY A N 1
ATOM 739 C CA . GLY A 1 92 ? 3.091 7.307 -8.906 1.00 89.75 92 GLY A CA 1
ATOM 740 C C . GLY A 1 92 ? 2.010 7.221 -7.832 1.00 89.75 92 GLY A C 1
ATOM 741 O O . GLY A 1 92 ? 1.688 8.235 -7.218 1.00 89.75 92 GLY A O 1
ATOM 742 N N . PHE A 1 93 ? 1.505 6.018 -7.559 1.00 87.88 93 PHE A N 1
ATOM 743 C CA . PHE A 1 93 ? 0.538 5.779 -6.492 1.00 87.88 93 PHE A CA 1
ATOM 744 C C . PHE A 1 93 ? 1.123 6.104 -5.118 1.00 87.88 93 PHE A C 1
ATOM 746 O O . PHE A 1 93 ? 0.531 6.880 -4.381 1.00 87.88 93 PHE A O 1
ATOM 753 N N . LYS A 1 94 ? 2.331 5.613 -4.808 1.00 87.56 94 LYS A N 1
ATOM 754 C CA . LYS A 1 94 ? 3.029 5.915 -3.548 1.00 87.56 94 LYS A CA 1
ATOM 755 C C . LYS A 1 94 ? 3.178 7.423 -3.320 1.00 87.56 94 LYS A C 1
ATOM 757 O O . LYS A 1 94 ? 3.004 7.890 -2.203 1.00 87.56 94 LYS A O 1
ATOM 762 N N . LYS A 1 95 ? 3.482 8.192 -4.372 1.00 88.06 95 LYS A N 1
ATOM 763 C CA . LYS A 1 95 ? 3.626 9.655 -4.294 1.00 88.06 95 LYS A CA 1
ATOM 764 C C . LYS A 1 95 ? 2.295 10.380 -4.067 1.00 88.06 95 LYS A C 1
ATOM 766 O O . LYS A 1 95 ? 2.289 11.433 -3.439 1.00 88.06 95 LYS A O 1
ATOM 771 N N . ARG A 1 96 ? 1.197 9.855 -4.616 1.00 87.06 96 ARG A N 1
ATOM 772 C CA . ARG A 1 96 ? -0.157 10.413 -4.464 1.00 87.06 96 ARG A CA 1
ATOM 773 C C . ARG A 1 96 ? -0.907 9.848 -3.259 1.00 87.06 96 ARG A C 1
ATOM 775 O O . ARG A 1 96 ? -2.047 10.241 -3.039 1.00 87.06 96 ARG A O 1
ATOM 782 N N . PHE A 1 97 ? -0.300 8.917 -2.527 1.00 84.00 97 PHE A N 1
ATOM 783 C CA . PHE A 1 97 ? -0.952 8.256 -1.413 1.00 84.00 97 PHE A CA 1
ATOM 784 C C . PHE A 1 97 ? -1.359 9.301 -0.359 1.00 84.00 97 PHE A C 1
ATOM 786 O O . PHE A 1 97 ? -0.525 10.148 -0.017 1.00 84.00 97 PHE A O 1
ATOM 793 N N . PRO A 1 98 ? -2.616 9.290 0.121 1.00 80.50 98 PRO A N 1
ATOM 794 C CA . PRO A 1 98 ? -3.102 10.298 1.055 1.00 80.50 98 PRO A CA 1
ATOM 795 C C . PRO A 1 98 ? -2.279 10.319 2.340 1.00 80.50 98 PRO A C 1
ATOM 797 O O . PRO A 1 98 ? -1.847 9.270 2.819 1.00 80.50 98 PRO A O 1
ATOM 800 N N . GLN A 1 99 ? -2.084 11.507 2.916 1.00 76.69 99 GLN A N 1
ATOM 801 C CA . GLN A 1 99 ? -1.331 11.653 4.168 1.00 76.69 99 GLN A CA 1
ATOM 802 C C . GLN A 1 99 ? -2.075 11.056 5.364 1.00 76.69 99 GLN A C 1
ATOM 804 O O . GLN A 1 99 ? -1.452 10.676 6.351 1.00 76.69 99 GLN A O 1
ATOM 809 N N . GLU A 1 100 ? -3.401 10.971 5.270 1.00 77.12 100 GLU A N 1
ATOM 810 C CA . GLU A 1 100 ? -4.256 10.344 6.269 1.00 77.12 100 GLU A CA 1
ATOM 811 C C . GLU A 1 100 ? -4.173 8.812 6.224 1.00 77.12 100 GLU A C 1
ATOM 813 O O . GLU A 1 100 ? -4.464 8.140 7.212 1.00 77.12 100 GLU A O 1
ATOM 818 N N . GLY A 1 101 ? -3.764 8.255 5.081 1.00 75.06 101 GLY A N 1
ATOM 819 C CA . GLY A 1 101 ? -3.523 6.830 4.932 1.00 75.06 101 GLY A CA 1
ATOM 820 C C . GLY A 1 101 ? -2.198 6.427 5.570 1.00 75.06 101 GLY A C 1
ATOM 821 O O . GLY A 1 101 ? -1.190 7.129 5.473 1.00 75.06 101 GLY A O 1
ATOM 822 N N . LEU A 1 102 ? -2.152 5.235 6.161 1.00 84.31 102 LEU A N 1
ATOM 823 C CA . LEU A 1 102 ? -0.917 4.726 6.740 1.00 84.31 102 LEU A CA 1
ATOM 824 C C . LEU A 1 102 ? -0.110 3.950 5.693 1.00 84.31 102 LEU A C 1
ATOM 826 O O . LEU A 1 102 ? -0.581 2.951 5.143 1.00 84.31 102 LEU A O 1
ATOM 830 N N . SER A 1 103 ? 1.121 4.392 5.426 1.00 89.56 103 SER A N 1
ATOM 831 C CA . SER A 1 103 ? 2.038 3.704 4.514 1.00 89.56 103 SER A CA 1
ATOM 832 C C . SER A 1 103 ? 3.423 3.486 5.116 1.00 89.56 103 SER A C 1
ATOM 834 O O . SER A 1 103 ? 3.960 4.340 5.820 1.00 89.56 103 SER A O 1
ATOM 836 N N . TRP A 1 104 ? 4.018 2.331 4.817 1.00 93.81 104 TRP A N 1
ATOM 837 C CA . TRP A 1 104 ? 5.342 1.948 5.304 1.00 93.81 104 TRP A CA 1
ATOM 838 C C . TRP A 1 104 ? 6.170 1.266 4.228 1.00 93.81 104 TRP A C 1
ATOM 840 O O . TRP A 1 104 ? 5.645 0.702 3.268 1.00 93.81 104 TRP A O 1
ATOM 850 N N . ASN A 1 105 ? 7.483 1.273 4.428 1.00 93.56 105 ASN A N 1
ATOM 851 C CA . ASN A 1 105 ? 8.436 0.625 3.542 1.00 93.56 105 ASN A CA 1
ATOM 852 C C . ASN A 1 105 ? 9.027 -0.625 4.200 1.00 93.56 105 ASN A C 1
ATOM 854 O O . ASN A 1 105 ? 9.195 -0.661 5.417 1.00 93.56 105 ASN A O 1
ATOM 858 N N . TYR A 1 106 ? 9.360 -1.636 3.399 1.00 94.88 106 TYR A N 1
ATOM 859 C CA . TYR A 1 106 ? 10.061 -2.835 3.866 1.00 94.88 106 TYR A CA 1
ATOM 860 C C . TYR A 1 106 ? 11.059 -3.343 2.822 1.00 94.88 106 TYR A C 1
ATOM 862 O O . TYR A 1 106 ? 10.844 -3.214 1.618 1.00 94.88 106 TYR A O 1
ATOM 870 N N . LYS A 1 107 ? 12.150 -3.980 3.252 1.00 91.88 107 LYS A N 1
ATOM 871 C CA . LYS A 1 107 ? 13.223 -4.436 2.346 1.00 91.88 107 LYS A CA 1
ATOM 872 C C . LYS A 1 107 ? 13.141 -5.921 2.023 1.00 91.88 107 LYS A C 1
ATOM 874 O O . LYS A 1 107 ? 13.655 -6.369 0.998 1.00 91.88 107 LYS A O 1
ATOM 879 N N . ASN A 1 108 ? 12.527 -6.712 2.899 1.00 91.00 108 ASN A N 1
ATOM 880 C CA . ASN A 1 108 ? 12.425 -8.160 2.746 1.00 91.00 108 ASN A CA 1
ATOM 881 C C . ASN A 1 108 ? 11.206 -8.737 3.483 1.00 91.00 108 ASN A C 1
ATOM 883 O O . ASN A 1 108 ? 10.533 -8.050 4.247 1.00 91.00 108 ASN A O 1
ATOM 887 N N . LYS A 1 109 ? 10.941 -10.029 3.259 1.00 91.38 109 LYS A N 1
ATOM 888 C CA . LYS A 1 109 ? 9.795 -10.742 3.840 1.00 91.38 109 LYS A CA 1
ATOM 889 C C . LYS A 1 109 ? 9.789 -10.728 5.374 1.00 91.38 109 LYS A C 1
ATOM 891 O O . LYS A 1 109 ? 8.725 -10.578 5.957 1.00 91.38 109 LYS A O 1
ATOM 896 N N . SER A 1 110 ? 10.951 -10.872 6.020 1.00 94.00 110 SER A N 1
ATOM 897 C CA . SER A 1 110 ? 11.033 -10.908 7.488 1.00 94.00 110 SER A CA 1
ATOM 898 C C . SER A 1 110 ? 10.687 -9.553 8.106 1.00 94.00 110 SER A C 1
ATOM 900 O O . SER A 1 110 ? 9.981 -9.484 9.107 1.00 94.00 110 SER A O 1
ATOM 902 N N . GLU A 1 111 ? 11.156 -8.469 7.491 1.00 94.12 111 GLU A N 1
ATOM 903 C CA . GLU A 1 111 ? 10.819 -7.109 7.906 1.00 94.12 111 GLU A CA 1
ATOM 904 C C . GLU A 1 111 ? 9.331 -6.816 7.701 1.00 94.12 111 GLU A C 1
ATOM 906 O O . GLU A 1 111 ? 8.678 -6.333 8.623 1.00 94.12 111 GLU A O 1
ATOM 911 N N . PHE A 1 112 ? 8.781 -7.192 6.542 1.00 93.69 112 PHE A N 1
ATOM 912 C CA . PHE A 1 112 ? 7.349 -7.074 6.274 1.00 93.69 112 PHE A CA 1
ATOM 913 C C . PHE A 1 112 ? 6.510 -7.805 7.325 1.00 93.69 112 PHE A C 1
ATOM 915 O O . PHE A 1 112 ? 5.598 -7.212 7.891 1.00 93.69 112 PHE A O 1
ATOM 922 N N . GLU A 1 113 ? 6.848 -9.062 7.633 1.00 94.94 113 GLU A N 1
ATOM 923 C CA . GLU A 1 113 ? 6.127 -9.859 8.629 1.00 94.94 113 GLU A CA 1
ATOM 924 C C . GLU A 1 113 ? 6.124 -9.183 10.006 1.00 94.94 113 GLU A C 1
ATOM 926 O O . GLU A 1 113 ? 5.084 -9.104 10.662 1.00 94.94 113 GLU A O 1
ATOM 931 N N . LYS A 1 114 ? 7.276 -8.664 10.443 1.00 95.56 114 LYS A N 1
ATOM 932 C CA . LYS A 1 114 ? 7.384 -7.954 11.723 1.00 95.56 114 LYS A CA 1
ATOM 933 C C . LYS A 1 114 ? 6.549 -6.674 11.729 1.00 95.56 114 LYS A C 1
ATOM 935 O O . LYS A 1 114 ? 5.843 -6.431 12.706 1.00 95.56 11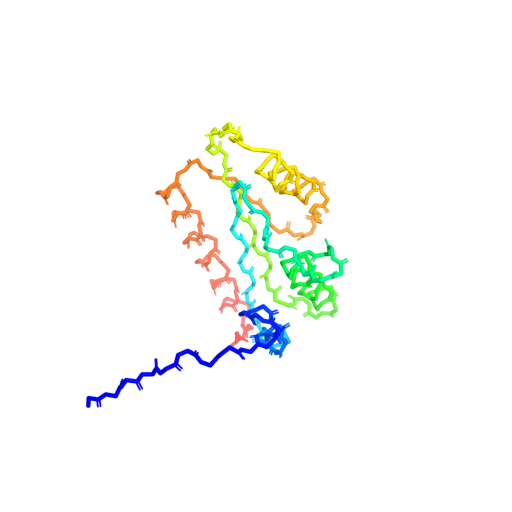4 LYS A O 1
ATOM 940 N N . LEU A 1 115 ? 6.609 -5.886 10.655 1.00 95.19 115 LEU A N 1
ATOM 941 C CA . LEU A 1 115 ? 5.863 -4.633 10.523 1.00 95.19 115 LEU A CA 1
ATOM 942 C C . LEU A 1 115 ? 4.354 -4.875 10.536 1.00 95.19 115 LEU A C 1
ATOM 944 O O . LEU A 1 115 ? 3.656 -4.310 11.375 1.00 95.19 115 LEU A O 1
ATOM 948 N N . VAL A 1 116 ? 3.855 -5.752 9.660 1.00 93.69 116 VAL A N 1
ATOM 949 C CA . VAL A 1 116 ? 2.416 -6.028 9.563 1.00 93.69 116 VAL A CA 1
ATOM 950 C C . VAL A 1 116 ? 1.877 -6.618 10.862 1.00 93.69 116 VAL A C 1
ATOM 952 O O . VAL A 1 116 ? 0.847 -6.169 11.358 1.00 93.69 116 VAL A O 1
ATOM 955 N N . ARG A 1 117 ? 2.612 -7.543 11.497 1.00 93.88 117 ARG A N 1
ATOM 956 C CA . ARG A 1 117 ? 2.215 -8.120 12.787 1.00 93.88 117 ARG A CA 1
ATOM 957 C C . ARG A 1 117 ? 2.143 -7.059 13.879 1.00 93.88 117 ARG A C 1
ATOM 959 O O . ARG A 1 117 ? 1.187 -7.057 14.652 1.00 93.88 117 ARG A O 1
ATOM 966 N N . ASN A 1 118 ? 3.137 -6.176 13.961 1.00 94.56 118 ASN A N 1
ATOM 967 C CA . ASN A 1 118 ? 3.156 -5.112 14.959 1.00 94.56 118 ASN A CA 1
ATOM 968 C C . ASN A 1 118 ? 1.987 -4.138 14.754 1.00 94.56 118 ASN A C 1
ATOM 970 O O . ASN A 1 118 ? 1.260 -3.858 15.704 1.00 94.56 118 ASN A O 1
ATOM 974 N N . HIS A 1 119 ? 1.759 -3.680 13.520 1.00 93.44 119 HIS A N 1
ATOM 975 C CA . HIS A 1 119 ? 0.697 -2.715 13.227 1.00 93.44 119 HIS A CA 1
ATOM 976 C C . HIS A 1 119 ? -0.696 -3.311 13.457 1.00 93.44 119 HIS A C 1
ATOM 978 O O . HIS A 1 119 ? -1.524 -2.676 14.102 1.00 93.44 119 HIS A O 1
ATOM 984 N N . LEU A 1 120 ? -0.936 -4.556 13.032 1.00 90.88 120 LEU A N 1
ATOM 985 C CA . LEU A 1 120 ? -2.197 -5.249 13.313 1.00 90.88 120 LEU A CA 1
ATOM 986 C C . LEU A 1 120 ? -2.419 -5.455 14.812 1.00 90.88 120 LEU A C 1
ATOM 988 O O . LEU A 1 120 ? -3.522 -5.252 15.308 1.00 90.88 120 LEU A O 1
ATOM 992 N N . THR A 1 121 ? -1.371 -5.820 15.556 1.00 91.81 121 THR A N 1
ATOM 993 C CA . THR A 1 121 ? -1.475 -5.991 17.013 1.00 91.81 121 THR A CA 1
ATOM 994 C C . THR A 1 121 ? -1.829 -4.675 17.701 1.00 91.81 121 THR A C 1
ATOM 996 O O . THR A 1 121 ? -2.643 -4.666 18.620 1.00 91.81 121 THR A O 1
ATOM 999 N N . GLN A 1 122 ? -1.228 -3.564 17.268 1.00 90.38 122 GLN A N 1
ATOM 1000 C CA . GLN A 1 122 ? -1.549 -2.235 17.788 1.00 90.38 122 GLN A CA 1
ATOM 1001 C C . GLN A 1 122 ? -2.988 -1.841 17.467 1.00 90.38 122 GLN A C 1
ATOM 1003 O O . GLN A 1 122 ? -3.700 -1.417 18.372 1.00 90.38 122 GLN A O 1
ATOM 1008 N N . LEU A 1 123 ? -3.431 -2.064 16.228 1.00 87.81 123 LEU A N 1
ATOM 1009 C CA . LEU A 1 123 ? -4.789 -1.746 15.804 1.00 87.81 123 LEU A CA 1
ATOM 1010 C C . LEU A 1 123 ? -5.840 -2.529 16.604 1.00 87.81 123 LEU A C 1
ATOM 1012 O O . LEU A 1 123 ? -6.774 -1.945 17.143 1.00 87.81 123 LEU A O 1
ATOM 1016 N N . ILE A 1 124 ? -5.661 -3.847 16.744 1.00 86.25 124 ILE A N 1
ATOM 1017 C CA . ILE A 1 124 ? -6.576 -4.695 17.524 1.00 86.25 124 ILE A CA 1
ATOM 1018 C C . ILE A 1 124 ? -6.614 -4.239 18.985 1.00 86.25 124 ILE A C 1
ATOM 1020 O O . ILE A 1 124 ? -7.689 -4.167 19.575 1.00 86.25 124 ILE A O 1
ATOM 1024 N N . ARG A 1 125 ? -5.453 -3.916 19.572 1.00 87.00 125 ARG A N 1
ATOM 1025 C CA . ARG A 1 125 ? -5.382 -3.424 20.953 1.00 87.00 125 ARG A CA 1
ATOM 1026 C C . ARG A 1 125 ? -6.135 -2.114 21.129 1.00 87.00 125 ARG A C 1
ATOM 1028 O O . ARG A 1 125 ? -6.894 -2.037 22.081 1.00 87.00 125 ARG A O 1
ATOM 1035 N N . GLN A 1 126 ? -5.944 -1.147 20.230 1.00 82.00 126 GLN A N 1
ATOM 1036 C CA . GLN A 1 126 ? -6.643 0.142 20.257 1.00 82.00 126 GLN A CA 1
ATOM 1037 C C . GLN A 1 126 ? -8.160 -0.052 20.174 1.00 82.00 126 GLN A C 1
ATOM 1039 O O . GLN A 1 126 ? -8.890 0.408 21.046 1.00 82.00 126 GLN A O 1
ATOM 1044 N N . ASN A 1 127 ? -8.626 -0.849 19.211 1.00 76.06 127 ASN A N 1
ATOM 1045 C CA . ASN A 1 127 ? -10.057 -1.103 19.038 1.00 76.06 127 ASN A CA 1
ATOM 1046 C C . ASN A 1 127 ? -10.675 -1.818 20.256 1.00 76.06 127 ASN A C 1
ATOM 1048 O O . ASN A 1 127 ? -11.781 -1.489 20.679 1.00 76.06 127 ASN A O 1
ATOM 1052 N N . TRP A 1 128 ? -9.950 -2.756 20.877 1.00 66.62 128 TRP A N 1
ATOM 1053 C CA . TRP A 1 128 ? -10.411 -3.437 22.093 1.00 66.62 128 TRP A CA 1
ATOM 1054 C C . TRP A 1 128 ? -10.326 -2.582 23.363 1.00 66.62 128 TRP A C 1
ATOM 1056 O O . TRP A 1 128 ? -11.143 -2.777 24.262 1.00 66.62 128 TRP A O 1
ATOM 1066 N N . SER A 1 129 ? -9.373 -1.653 23.468 1.00 60.16 129 SER A N 1
ATOM 1067 C CA . SER A 1 129 ? -9.294 -0.723 24.602 1.00 60.16 129 SER A CA 1
ATOM 1068 C C . SER A 1 129 ? -10.330 0.396 24.522 1.00 60.16 129 SER A C 1
ATOM 1070 O O . SER A 1 129 ? -10.831 0.818 25.560 1.00 60.16 129 SER A O 1
ATOM 1072 N N . ASP A 1 130 ? -10.701 0.819 23.312 1.00 60.12 130 ASP A N 1
ATOM 1073 C CA . ASP A 1 130 ? -11.650 1.915 23.079 1.00 60.12 130 ASP A CA 1
ATOM 1074 C C . ASP A 1 130 ? -13.121 1.447 23.066 1.00 60.12 130 ASP A C 1
ATOM 1076 O O . ASP A 1 130 ? -14.033 2.222 22.788 1.00 60.12 130 ASP A O 1
ATOM 1080 N N . GLY A 1 131 ? -13.379 0.171 23.388 1.00 54.62 131 GLY A N 1
ATOM 1081 C CA . GLY A 1 131 ? -14.728 -0.402 23.487 1.00 54.62 131 GLY A CA 1
ATOM 1082 C C . GLY A 1 131 ? -15.452 -0.580 22.148 1.00 54.62 131 GLY A C 1
ATOM 1083 O O . GLY A 1 131 ? -16.619 -0.978 22.138 1.00 54.62 131 GLY A O 1
ATOM 1084 N N . ASN A 1 132 ? -14.777 -0.324 21.025 1.00 51.06 132 ASN A N 1
ATOM 1085 C CA . ASN A 1 132 ? -15.351 -0.428 19.691 1.00 51.06 132 ASN A CA 1
ATOM 1086 C C . ASN A 1 132 ? -15.110 -1.847 19.153 1.00 51.06 132 ASN A C 1
ATOM 1088 O O . ASN A 1 132 ? -13.987 -2.230 18.819 1.00 51.06 132 ASN A O 1
ATOM 1092 N N . LYS A 1 133 ? -16.160 -2.673 19.134 1.00 49.72 133 LYS A N 1
ATOM 1093 C CA . LYS A 1 133 ? -16.080 -4.023 18.563 1.00 49.72 133 LYS A CA 1
ATOM 1094 C C . LYS A 1 133 ? -15.955 -3.906 17.043 1.00 49.72 133 LYS A C 1
ATOM 1096 O O . LYS A 1 133 ? -16.797 -3.253 16.433 1.00 49.72 133 LYS A O 1
ATOM 1101 N N . LEU A 1 134 ? -14.900 -4.519 16.497 1.00 52.25 134 LEU A N 1
ATOM 1102 C CA . LEU A 1 134 ? -14.799 -4.881 15.079 1.00 52.25 134 LEU A CA 1
ATOM 1103 C C . LEU A 1 134 ? -16.024 -5.720 14.695 1.00 52.25 134 LEU A C 1
ATOM 1105 O O . LEU A 1 134 ? -16.330 -6.654 15.481 1.00 52.25 134 LEU A O 1
#

pLDDT: mean 75.22, std 19.36, range [33.34, 95.56]

Radius of gyration: 17.71 Å; chains: 1; bounding box: 35×50×49 Å